Protein AF-A0A097RN52-F1 (afdb_monomer_lite)

Structure (mmCIF, N/CA/C/O backbone):
data_AF-A0A097RN52-F1
#
_entry.id   AF-A0A097RN52-F1
#
loop_
_atom_site.group_PDB
_atom_site.id
_atom_site.type_symbol
_atom_site.label_atom_id
_atom_site.label_alt_id
_atom_site.label_comp_id
_atom_site.label_asym_id
_atom_site.label_entity_id
_atom_site.label_seq_id
_atom_site.pdbx_PDB_ins_code
_atom_site.Cartn_x
_atom_site.Cartn_y
_atom_site.Cartn_z
_atom_site.occupancy
_atom_site.B_iso_or_equiv
_atom_site.auth_seq_id
_atom_site.auth_comp_id
_atom_site.auth_asym_id
_atom_site.auth_atom_id
_atom_site.pdbx_PDB_model_num
ATOM 1 N N . PRO A 1 1 ? 18.486 -6.006 -11.365 1.00 66.94 1 PRO A N 1
ATOM 2 C CA . PRO A 1 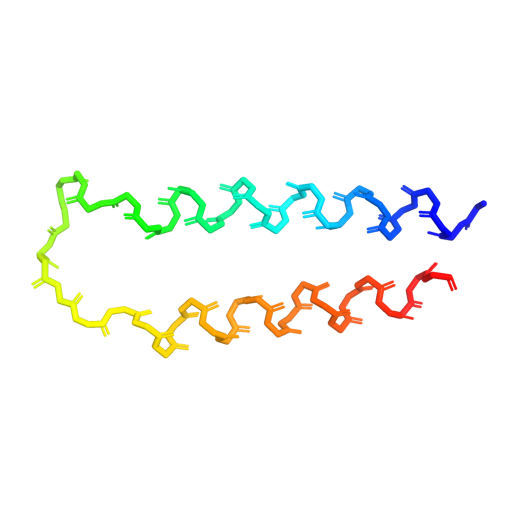1 ? 18.252 -4.545 -11.535 1.00 66.94 1 PRO A CA 1
ATOM 3 C C . PRO A 1 1 ? 16.788 -4.159 -11.831 1.00 66.94 1 PRO A C 1
ATOM 5 O O . PRO A 1 1 ? 16.542 -3.141 -12.452 1.00 66.94 1 PRO A O 1
ATOM 8 N N . GLY A 1 2 ? 15.819 -4.920 -11.324 1.00 74.75 2 GLY A N 1
ATOM 9 C CA . GLY A 1 2 ? 14.383 -4.643 -11.455 1.00 74.75 2 GLY A CA 1
ATOM 10 C C . GLY A 1 2 ? 13.639 -5.463 -10.407 1.00 74.75 2 GLY A C 1
ATOM 11 O O . GLY A 1 2 ? 13.163 -4.931 -9.410 1.00 74.75 2 GLY A O 1
ATOM 12 N N . SER A 1 3 ? 13.853 -6.779 -10.465 1.00 78.62 3 SER A N 1
ATOM 13 C CA . SER A 1 3 ? 13.600 -7.734 -9.372 1.00 78.62 3 SER A CA 1
ATOM 14 C C . SER A 1 3 ? 14.034 -7.264 -7.964 1.00 78.62 3 SER A C 1
ATOM 16 O O . SER A 1 3 ? 13.258 -7.366 -7.021 1.00 78.62 3 SER A O 1
ATOM 18 N N . SER A 1 4 ? 15.231 -6.681 -7.787 1.00 82.06 4 SER A N 1
ATOM 19 C CA . SER A 1 4 ? 15.675 -6.163 -6.475 1.00 82.06 4 SER A CA 1
ATOM 20 C C . SER A 1 4 ? 14.839 -4.977 -5.978 1.00 82.06 4 SER A C 1
ATOM 22 O O . SER A 1 4 ? 14.647 -4.823 -4.774 1.00 82.06 4 SER A O 1
ATOM 24 N N . VAL A 1 5 ? 14.336 -4.151 -6.901 1.00 86.25 5 VAL A N 1
ATOM 25 C CA . VAL A 1 5 ? 13.455 -3.021 -6.590 1.00 86.25 5 VAL A CA 1
ATOM 26 C C . VAL A 1 5 ? 12.051 -3.542 -6.293 1.00 86.25 5 VAL A C 1
ATOM 28 O O . VAL A 1 5 ? 11.487 -3.159 -5.276 1.00 86.25 5 VAL A O 1
ATOM 31 N N . ALA A 1 6 ? 11.533 -4.493 -7.076 1.00 83.81 6 ALA A N 1
ATOM 32 C CA . ALA A 1 6 ? 10.247 -5.149 -6.823 1.00 83.81 6 ALA A CA 1
ATOM 33 C C . ALA A 1 6 ? 10.190 -5.829 -5.440 1.00 83.81 6 ALA A C 1
ATOM 35 O O . ALA A 1 6 ? 9.215 -5.661 -4.708 1.00 83.81 6 ALA A O 1
ATOM 36 N N . VAL A 1 7 ? 11.264 -6.513 -5.023 1.00 88.69 7 VAL A N 1
ATOM 37 C CA . VA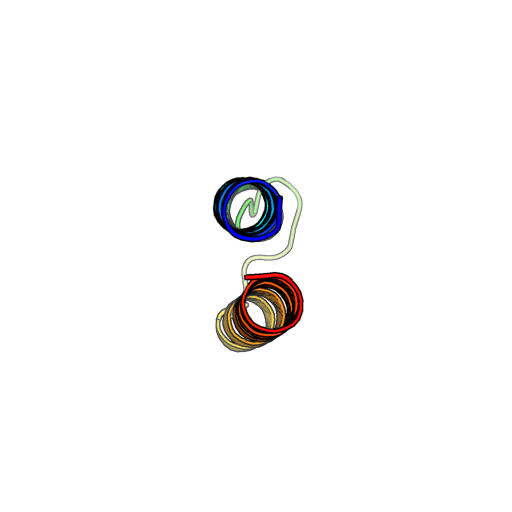L A 1 7 ? 11.376 -7.090 -3.667 1.00 88.69 7 VAL A CA 1
ATOM 38 C C . VAL A 1 7 ? 11.397 -5.997 -2.591 1.00 88.69 7 VAL A C 1
ATOM 40 O O . VAL A 1 7 ? 10.791 -6.162 -1.532 1.00 88.69 7 VAL A O 1
ATOM 43 N N . GLY A 1 8 ? 12.062 -4.867 -2.847 1.00 87.81 8 GLY A N 1
ATOM 44 C CA . GLY A 1 8 ? 12.015 -3.700 -1.962 1.00 87.81 8 GLY A CA 1
ATOM 45 C C . GLY A 1 8 ? 10.598 -3.136 -1.823 1.00 87.81 8 GLY A C 1
ATOM 46 O O . GLY A 1 8 ? 10.140 -2.897 -0.708 1.00 87.81 8 GLY A O 1
ATOM 47 N N . VAL A 1 9 ? 9.875 -3.003 -2.938 1.00 88.94 9 VAL A N 1
ATOM 48 C CA . VAL A 1 9 ? 8.482 -2.531 -2.981 1.00 88.94 9 VAL A CA 1
ATOM 49 C C . VAL A 1 9 ? 7.547 -3.473 -2.223 1.00 88.94 9 VAL A C 1
ATOM 51 O O . VAL A 1 9 ? 6.704 -2.997 -1.465 1.00 88.94 9 VAL A O 1
ATOM 54 N N . GLN A 1 10 ? 7.735 -4.792 -2.327 1.00 87.44 10 GLN A N 1
ATOM 55 C CA . GLN A 1 10 ? 6.964 -5.745 -1.522 1.00 87.44 10 GLN A CA 1
ATOM 56 C C . GLN A 1 10 ? 7.205 -5.575 -0.018 1.00 87.44 10 GLN A C 1
ATOM 58 O O . GLN A 1 10 ? 6.245 -5.511 0.743 1.00 87.44 10 GLN A O 1
ATOM 63 N N . LYS A 1 11 ? 8.459 -5.409 0.418 1.00 89.06 11 LYS A N 1
ATOM 64 C CA . LYS A 1 11 ? 8.759 -5.162 1.840 1.00 89.06 11 LYS A CA 1
ATOM 65 C C . LYS A 1 11 ? 8.184 -3.834 2.340 1.00 89.06 11 LYS A C 1
ATOM 67 O O . LYS A 1 11 ? 7.733 -3.754 3.480 1.00 89.06 11 LYS A O 1
ATOM 72 N N . MET A 1 12 ? 8.179 -2.799 1.496 1.00 89.56 12 MET A N 1
ATOM 73 C CA . MET A 1 12 ? 7.534 -1.522 1.819 1.00 89.56 12 MET A CA 1
ATOM 74 C C . MET A 1 12 ? 6.016 -1.667 1.961 1.00 89.56 12 MET A C 1
ATOM 76 O O . MET A 1 12 ? 5.451 -1.049 2.858 1.00 89.56 12 MET A O 1
ATOM 80 N N . LYS A 1 13 ? 5.367 -2.508 1.142 1.00 87.94 13 LYS A N 1
ATOM 81 C CA . LYS A 1 13 ? 3.933 -2.815 1.265 1.00 87.94 13 LYS A CA 1
ATOM 82 C C . LYS A 1 13 ? 3.601 -3.390 2.640 1.00 87.94 13 LYS A C 1
ATOM 84 O O . LYS A 1 13 ? 2.674 -2.911 3.284 1.00 87.94 13 LYS A O 1
ATOM 89 N N . ASP A 1 14 ? 4.365 -4.380 3.097 1.00 87.81 14 ASP A N 1
ATOM 90 C CA . ASP A 1 14 ? 4.103 -5.045 4.379 1.00 87.81 14 ASP A CA 1
ATOM 91 C C . ASP A 1 14 ? 4.268 -4.077 5.561 1.00 87.81 14 ASP A C 1
ATOM 93 O O . ASP A 1 14 ? 3.426 -4.039 6.458 1.00 87.81 14 ASP A O 1
ATOM 97 N N . ALA A 1 15 ? 5.302 -3.229 5.529 1.00 89.38 15 ALA A N 1
ATOM 98 C CA . ALA A 1 15 ? 5.500 -2.188 6.536 1.00 89.38 15 ALA A CA 1
ATOM 99 C C . ALA A 1 15 ? 4.400 -1.111 6.490 1.00 89.38 15 ALA A C 1
ATOM 101 O O . ALA A 1 15 ? 3.904 -0.690 7.534 1.00 89.38 15 ALA A O 1
ATOM 102 N N . ALA A 1 16 ? 3.990 -0.684 5.292 1.00 85.44 16 ALA A N 1
ATOM 103 C CA . ALA A 1 16 ? 2.942 0.317 5.112 1.00 85.44 16 ALA A CA 1
ATOM 104 C C . ALA A 1 16 ? 1.579 -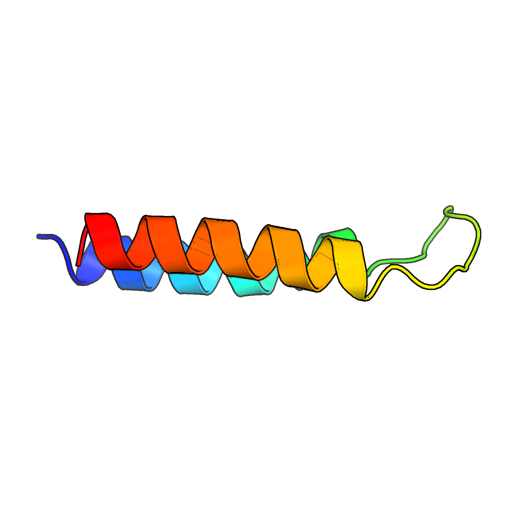0.189 5.596 1.00 85.44 16 ALA A C 1
ATOM 106 O O . ALA A 1 16 ? 0.874 0.548 6.277 1.00 85.44 16 ALA A O 1
ATOM 107 N N . LEU A 1 17 ? 1.225 -1.445 5.303 1.00 85.56 17 LEU A N 1
ATOM 108 C CA . LEU A 1 17 ? -0.005 -2.065 5.801 1.00 85.56 17 LEU A CA 1
ATOM 109 C C . LEU A 1 17 ? 0.019 -2.228 7.324 1.00 85.56 17 LEU A C 1
ATOM 111 O O . LEU A 1 17 ? -1.001 -1.996 7.964 1.00 85.56 17 LEU A O 1
ATOM 115 N N . ALA A 1 18 ? 1.166 -2.574 7.915 1.00 85.44 18 ALA A N 1
ATOM 116 C CA . ALA A 1 18 ? 1.299 -2.670 9.368 1.00 85.44 18 ALA A CA 1
ATOM 117 C C . ALA A 1 18 ? 1.089 -1.316 10.066 1.00 85.44 18 ALA A C 1
ATOM 119 O O . ALA A 1 18 ? 0.418 -1.261 11.091 1.00 85.44 18 ALA A O 1
ATOM 120 N N . ILE A 1 19 ? 1.622 -0.230 9.495 1.00 83.88 19 ILE A N 1
ATOM 121 C CA . ILE A 1 19 ? 1.453 1.130 10.029 1.00 83.88 19 ILE A CA 1
ATOM 122 C C . ILE A 1 19 ? 0.034 1.647 9.775 1.00 83.88 19 ILE A C 1
ATOM 124 O O . ILE A 1 19 ? -0.574 2.237 10.658 1.00 83.88 19 ILE A O 1
ATOM 128 N N . ALA A 1 20 ? -0.514 1.438 8.579 1.00 81.38 20 ALA A N 1
ATOM 129 C CA . ALA A 1 20 ? -1.831 1.954 8.220 1.00 81.38 20 ALA A CA 1
ATOM 130 C C . ALA A 1 20 ? -2.961 1.225 8.965 1.00 81.38 20 ALA A C 1
ATOM 132 O O . ALA A 1 20 ? -3.996 1.823 9.252 1.00 81.38 20 ALA A O 1
ATOM 133 N N . ASN A 1 21 ? -2.766 -0.057 9.286 1.00 78.56 21 ASN A N 1
ATOM 134 C CA . ASN A 1 21 ? -3.699 -0.843 10.089 1.00 78.56 21 ASN A CA 1
ATOM 135 C C . ASN A 1 21 ? -3.495 -0.648 11.603 1.00 78.56 21 ASN A C 1
ATOM 137 O O . ASN A 1 21 ? -4.185 -1.285 12.399 1.00 78.56 21 ASN A O 1
ATOM 141 N N . ASP A 1 22 ? -2.556 0.211 12.014 1.00 81.25 22 ASP A N 1
ATOM 142 C CA . ASP A 1 22 ? -2.417 0.603 13.409 1.00 81.25 22 ASP A CA 1
ATOM 143 C C . ASP A 1 22 ? -3.562 1.553 13.789 1.00 81.25 22 ASP A C 1
ATOM 145 O O . ASP A 1 22 ? -3.633 2.705 13.363 1.00 81.25 22 ASP A O 1
ATOM 149 N N . THR A 1 23 ? -4.491 1.050 14.599 1.00 75.75 23 THR A N 1
ATOM 150 C CA . THR A 1 23 ? -5.637 1.816 15.097 1.00 75.75 23 THR A CA 1
ATOM 151 C C . THR A 1 23 ? -5.317 2.595 16.375 1.00 75.75 23 THR A C 1
ATOM 153 O O . THR A 1 23 ? -6.226 3.160 16.988 1.00 75.75 23 THR A O 1
ATOM 156 N N . ASN A 1 24 ? -4.058 2.627 16.829 1.00 78.12 24 ASN A N 1
ATOM 157 C CA . ASN A 1 24 ? -3.667 3.446 17.973 1.00 78.12 24 ASN A CA 1
ATOM 158 C C . ASN A 1 24 ? -3.952 4.930 17.675 1.00 78.12 24 ASN A C 1
ATOM 160 O O . ASN A 1 24 ? -3.375 5.516 16.766 1.00 78.12 24 ASN A O 1
ATOM 164 N N . ASN A 1 25 ? -4.821 5.551 18.481 1.00 72.75 25 ASN A N 1
ATOM 165 C CA . ASN A 1 25 ? -5.300 6.941 18.346 1.00 72.75 25 ASN A CA 1
ATOM 166 C C . ASN A 1 25 ? -6.205 7.254 17.135 1.00 72.75 25 ASN A C 1
ATOM 168 O O . ASN A 1 25 ? -6.460 8.429 16.871 1.00 72.75 25 ASN A O 1
ATOM 172 N N . ILE A 1 26 ? -6.746 6.254 16.434 1.00 76.81 26 ILE A N 1
ATOM 173 C CA . ILE A 1 26 ? -7.708 6.472 15.339 1.00 76.81 26 ILE A CA 1
ATOM 174 C C . ILE A 1 26 ? -9.055 5.849 15.715 1.00 76.81 26 ILE A C 1
ATOM 176 O O . ILE A 1 26 ? -9.121 4.821 16.387 1.00 76.81 26 ILE A O 1
ATOM 180 N N . THR A 1 27 ? -10.157 6.480 15.304 1.00 75.94 27 THR A N 1
ATOM 181 C CA . THR A 1 27 ? -11.493 5.891 15.436 1.00 75.94 27 THR A CA 1
ATOM 182 C C . THR A 1 27 ? -11.540 4.560 14.684 1.00 75.94 27 THR A C 1
ATOM 184 O O . THR A 1 27 ? -11.366 4.528 13.469 1.00 75.94 27 THR A O 1
ATOM 187 N N . LEU A 1 28 ? -11.771 3.465 15.415 1.00 68.75 28 LEU A N 1
ATOM 188 C CA . LEU A 1 28 ? -11.910 2.122 14.852 1.00 68.75 28 LEU A CA 1
ATOM 189 C C . LEU A 1 28 ? -13.059 2.088 13.833 1.00 68.75 28 LEU A C 1
ATOM 191 O O . LEU A 1 28 ? -14.200 2.414 14.163 1.00 68.75 28 LEU A O 1
ATOM 195 N N . GLY A 1 29 ? -12.748 1.678 12.606 1.00 74.44 29 GLY A N 1
ATOM 196 C CA . GLY A 1 29 ? -13.687 1.568 11.493 1.00 74.44 29 GLY A CA 1
ATOM 197 C C . GLY A 1 29 ? -13.225 0.534 10.465 1.00 74.44 29 GLY A C 1
ATOM 198 O O . GLY A 1 29 ? -12.151 -0.052 10.599 1.00 74.44 29 GLY A O 1
ATOM 199 N N . ASP A 1 30 ? -14.046 0.294 9.442 1.00 74.88 30 ASP A N 1
ATOM 200 C CA . ASP A 1 30 ? -13.740 -0.680 8.393 1.00 74.88 30 ASP A CA 1
ATOM 201 C C . ASP A 1 30 ? -12.814 -0.067 7.328 1.00 74.88 30 ASP A C 1
ATOM 203 O O . ASP A 1 30 ? -13.249 0.504 6.328 1.00 74.88 30 ASP A O 1
ATOM 207 N N . CYS A 1 31 ? -11.506 -0.158 7.568 1.00 78.00 31 CYS A N 1
ATOM 208 C CA . CYS A 1 31 ? -10.476 0.325 6.646 1.00 78.00 31 CYS A CA 1
ATOM 209 C C . CYS A 1 31 ? -10.114 -0.700 5.553 1.00 78.00 31 CYS A C 1
ATOM 211 O O . CYS A 1 31 ? -9.131 -0.500 4.836 1.00 78.00 31 CYS A O 1
ATOM 213 N N . SER A 1 32 ? -10.870 -1.797 5.400 1.00 80.88 32 SER A N 1
ATOM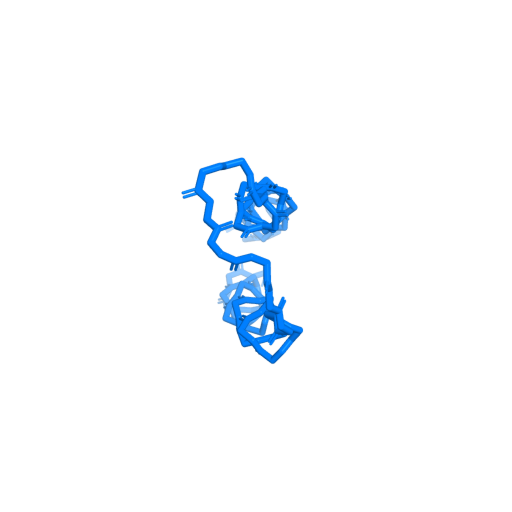 214 C CA . SER A 1 32 ? -10.521 -2.903 4.491 1.00 80.88 32 SER A CA 1
ATOM 215 C C . SER A 1 32 ? -10.386 -2.465 3.029 1.00 80.88 32 SER A C 1
ATOM 217 O O . SER A 1 32 ? -9.446 -2.879 2.350 1.00 80.88 32 SER A O 1
ATOM 219 N N . GLN A 1 33 ? -11.265 -1.575 2.557 1.00 85.38 33 GLN A N 1
ATOM 220 C CA . GLN A 1 33 ? -11.188 -1.037 1.195 1.00 85.38 33 GLN A CA 1
ATOM 221 C C . GLN A 1 33 ? -9.959 -0.151 0.988 1.00 85.38 33 GLN A C 1
ATOM 223 O O . GLN A 1 33 ? -9.300 -0.251 -0.044 1.00 85.38 33 GLN A O 1
ATOM 228 N N . LEU A 1 34 ? -9.608 0.665 1.986 1.00 84.00 34 LEU A N 1
ATOM 229 C CA . LEU A 1 34 ? -8.438 1.537 1.919 1.00 84.00 34 LEU A CA 1
ATOM 230 C C . LEU A 1 34 ? -7.143 0.710 1.882 1.00 84.00 34 LEU A C 1
ATOM 232 O O . LEU A 1 34 ? -6.263 0.967 1.063 1.00 84.00 34 LEU A O 1
ATOM 236 N N . MET A 1 35 ? -7.053 -0.336 2.711 1.00 85.62 35 MET A N 1
ATOM 237 C CA . MET A 1 35 ? -5.912 -1.261 2.707 1.00 85.62 35 MET A CA 1
ATOM 238 C C . MET A 1 35 ? -5.792 -2.017 1.382 1.00 85.62 35 MET A C 1
ATOM 240 O O . MET A 1 35 ? -4.685 -2.182 0.866 1.00 85.62 35 MET A O 1
ATOM 244 N N . ALA A 1 36 ? -6.919 -2.452 0.809 1.00 85.75 36 ALA A N 1
ATOM 245 C CA . ALA A 1 36 ? -6.942 -3.113 -0.493 1.00 85.75 36 ALA A CA 1
ATOM 246 C C . ALA A 1 36 ? -6.465 -2.177 -1.617 1.00 85.75 36 ALA A C 1
ATOM 248 O O . ALA A 1 36 ? -5.694 -2.596 -2.486 1.00 85.75 36 ALA A O 1
ATOM 249 N N . GLU A 1 37 ? -6.861 -0.903 -1.581 1.00 88.12 37 GLU A N 1
ATOM 250 C CA . GLU A 1 37 ? -6.420 0.093 -2.559 1.00 88.12 37 GLU A CA 1
ATOM 251 C C . GLU A 1 37 ? -4.908 0.350 -2.453 1.00 88.12 37 GLU A C 1
ATOM 253 O O . GLU A 1 37 ? -4.186 0.250 -3.449 1.00 88.12 37 GLU A O 1
ATOM 258 N N . VAL A 1 38 ? -4.404 0.567 -1.233 1.00 87.38 38 VAL A N 1
ATOM 259 C CA . VAL A 1 38 ? -2.968 0.751 -0.962 1.00 87.38 38 VAL A CA 1
ATOM 260 C C . VAL A 1 38 ? -2.161 -0.453 -1.445 1.00 87.38 38 VAL A C 1
ATOM 262 O O . VAL A 1 38 ? -1.176 -0.287 -2.169 1.00 87.38 38 VAL A O 1
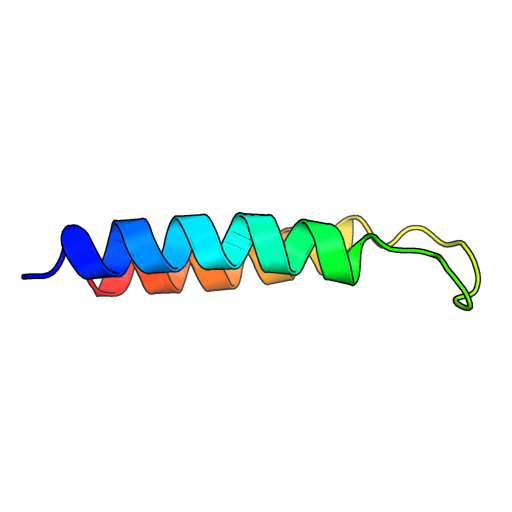ATOM 265 N N . ALA A 1 39 ? -2.593 -1.673 -1.117 1.00 88.19 39 ALA A N 1
ATOM 266 C CA . ALA A 1 39 ? -1.929 -2.892 -1.569 1.00 88.19 39 ALA A CA 1
ATOM 267 C C . ALA A 1 39 ? -1.875 -2.989 -3.103 1.00 88.19 39 ALA A C 1
ATOM 269 O O . ALA A 1 39 ? -0.844 -3.383 -3.654 1.00 88.19 39 ALA A O 1
ATOM 270 N N . THR A 1 40 ? -2.945 -2.578 -3.789 1.00 89.38 40 THR A N 1
ATOM 271 C CA . THR A 1 40 ? -3.023 -2.586 -5.256 1.00 89.38 40 THR A CA 1
ATOM 272 C C . THR A 1 40 ? -2.040 -1.592 -5.882 1.00 89.38 40 THR A C 1
ATOM 274 O O . THR A 1 40 ? -1.407 -1.912 -6.889 1.00 89.38 40 THR A O 1
ATOM 277 N N . TYR A 1 41 ? -1.843 -0.407 -5.293 1.00 89.56 41 TYR A N 1
ATOM 278 C CA . TYR A 1 41 ? -0.828 0.538 -5.780 1.00 89.56 41 TYR A CA 1
ATOM 279 C C . TYR A 1 41 ? 0.593 -0.010 -5.642 1.00 89.56 41 TYR A C 1
ATOM 281 O O . TYR A 1 41 ? 1.384 0.115 -6.578 1.00 89.56 41 TYR A O 1
ATOM 289 N N . PHE A 1 42 ? 0.913 -0.647 -4.511 1.00 87.94 42 PHE A N 1
ATOM 290 C CA . PHE A 1 42 ? 2.221 -1.275 -4.308 1.00 87.94 42 PHE A CA 1
ATOM 291 C C . PHE A 1 42 ? 2.459 -2.443 -5.269 1.00 87.94 42 PHE A C 1
ATOM 293 O O . PHE A 1 42 ? 3.564 -2.581 -5.792 1.00 87.94 42 PHE A O 1
ATOM 300 N N . ASP A 1 43 ? 1.437 -3.255 -5.540 1.00 87.94 43 ASP A N 1
ATOM 301 C CA . ASP A 1 43 ? 1.531 -4.368 -6.488 1.00 87.94 43 ASP A CA 1
ATOM 302 C C . ASP A 1 43 ? 1.768 -3.872 -7.924 1.00 87.94 43 ASP A C 1
ATOM 304 O O . ASP A 1 43 ? 2.701 -4.311 -8.598 1.00 87.94 43 ASP A O 1
ATOM 308 N N . ARG A 1 44 ? 1.021 -2.842 -8.348 1.00 90.50 44 ARG A N 1
ATOM 309 C CA . ARG A 1 44 ? 1.240 -2.163 -9.636 1.00 90.50 44 ARG A CA 1
ATOM 310 C C . ARG A 1 44 ? 2.635 -1.551 -9.737 1.00 90.50 44 ARG A C 1
ATOM 312 O O . ARG A 1 44 ? 3.258 -1.639 -10.793 1.00 90.50 44 ARG A O 1
ATOM 319 N N . ALA A 1 45 ? 3.121 -0.932 -8.661 1.00 85.94 45 ALA A N 1
ATOM 320 C CA . ALA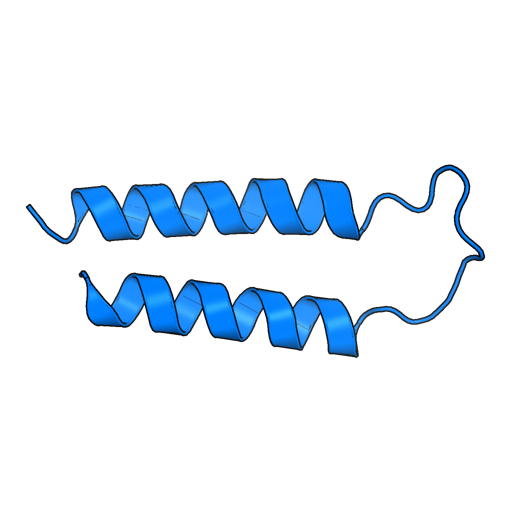 A 1 45 ? 4.462 -0.366 -8.618 1.00 85.94 45 ALA A CA 1
ATOM 321 C C . ALA A 1 45 ? 5.522 -1.462 -8.756 1.00 85.94 45 ALA A C 1
ATOM 323 O O . ALA A 1 45 ? 6.419 -1.310 -9.576 1.00 85.94 45 ALA A O 1
ATOM 324 N N . ALA A 1 46 ? 5.393 -2.576 -8.026 1.00 86.06 46 ALA A N 1
ATOM 325 C CA . ALA A 1 46 ? 6.318 -3.705 -8.102 1.00 86.06 46 ALA A CA 1
ATOM 326 C C . ALA A 1 46 ? 6.335 -4.339 -9.501 1.00 86.06 46 ALA A C 1
ATOM 328 O O . ALA A 1 46 ? 7.411 -4.603 -10.030 1.00 86.06 46 ALA A O 1
ATOM 329 N N . ALA A 1 47 ? 5.166 -4.518 -10.122 1.00 86.69 47 ALA A N 1
ATOM 330 C CA . ALA A 1 47 ? 5.043 -5.071 -11.470 1.00 86.69 47 ALA A CA 1
ATOM 331 C C . ALA A 1 47 ? 5.664 -4.171 -12.552 1.00 86.69 47 ALA A C 1
ATOM 333 O O . ALA A 1 47 ? 6.183 -4.676 -13.541 1.00 86.69 47 ALA A O 1
ATOM 334 N N . ALA A 1 48 ? 5.639 -2.848 -12.368 1.00 85.88 48 ALA A N 1
ATOM 335 C CA . ALA A 1 48 ? 6.216 -1.904 -13.324 1.00 85.88 48 ALA A CA 1
ATOM 336 C C . ALA A 1 48 ? 7.756 -1.886 -13.325 1.00 85.88 48 ALA A C 1
ATOM 338 O O . ALA A 1 48 ? 8.352 -1.446 -14.307 1.00 85.88 48 ALA A O 1
ATOM 339 N N . VAL A 1 49 ? 8.401 -2.331 -12.239 1.00 78.56 49 VAL A N 1
ATOM 340 C CA . VAL A 1 49 ? 9.871 -2.351 -12.105 1.00 78.56 49 VAL A CA 1
ATOM 341 C C . VAL A 1 49 ? 10.488 -3.750 -12.114 1.00 78.56 49 VAL A C 1
ATOM 343 O O . VAL A 1 49 ? 11.714 -3.833 -12.145 1.00 78.56 49 VAL A O 1
ATOM 346 N N . ALA A 1 50 ? 9.688 -4.818 -12.027 1.00 67.94 50 ALA A N 1
ATOM 347 C CA . ALA A 1 50 ? 10.158 -6.205 -11.935 1.00 67.94 50 ALA A CA 1
ATOM 348 C C . ALA A 1 50 ? 10.959 -6.655 -13.165 1.00 67.94 50 ALA A C 1
ATOM 350 O O . ALA A 1 50 ? 10.487 -6.436 -14.301 1.00 67.94 50 ALA A O 1
#

Organism: NCBI:txid1564603

Sequence (50 aa):
PGSSVAVGVQKMKDAALAIANDTNNITLGDCSQLMAEVATYFDRAAAAVA

pLDDT: mean 82.95, std 6.15, range [66.94, 90.5]

Foldseek 3Di:
DQLVVLVVLVVVLVVVLVVVPPCVVHDDDPCVVVNVVSSVVSNVVSVVRD

Secondary structure (DSSP, 8-state):
--HHHHHHHHHHHHHHHHHHT--TTS-----HHHHHHHHHHHHHHHHHH-

Radius of gyration: 12.64 Å; chains: 1; bounding box: 32×15×32 Å

InterPro domains:
  IPR009050 Globin-like superfamily [SSF46458] (1-49)
  IPR038719 Phycobilisome, alpha/beta subunit superfamily [G3DSA:1.10.490.20] (1-50)